Protein AF-A0A418VED4-F1 (afdb_monomer_lite)

Secondary structure (DSSP, 8-state):
---HHHHHHHHHHHHHHHHHHHHHHHHHHHHHTT-S----EEE----SS----EEE-HHHHHHHHHHHHHHHTS-SSPPHHHHHHHHHHHHHHHHHHHH-

Foldseek 3Di:
DDDPVNVVVVVVLLVVLVVLVVVLVVLVVCVVVVVDDLDWDFDWDDDPPDIPTDTDSPPNVLQSQLSNCVSVVHHSDDDPVRVVVVVVVVVVVVVVVVVD

Radius of gyration: 19.03 Å; chains: 1; bounding box: 48×32×51 Å

Organism: NCBI:txid2320857

pLDDT: mean 75.25, std 14.21, range [46.25, 92.69]

Structure (mmCIF, N/CA/C/O backbone):
data_AF-A0A418VED4-F1
#
_entry.id   AF-A0A418VED4-F1
#
loop_
_atom_site.group_PDB
_atom_site.id
_atom_site.type_symbol
_atom_site.label_atom_id
_atom_site.label_alt_id
_atom_site.label_comp_id
_atom_site.label_asym_id
_atom_site.label_entity_id
_atom_site.label_seq_id
_atom_site.pdbx_PDB_ins_code
_atom_site.Cartn_x
_atom_site.Cartn_y
_atom_site.Cartn_z
_atom_site.occupancy
_atom_site.B_iso_or_equiv
_atom_site.auth_seq_id
_atom_site.auth_comp_id
_atom_site.auth_asym_id
_atom_site.auth_atom_id
_atom_site.pdbx_PDB_model_num
ATOM 1 N N . MET A 1 1 ? 30.137 10.324 -18.399 1.00 57.34 1 MET A N 1
ATOM 2 C CA . MET A 1 1 ? 29.459 9.401 -19.340 1.00 57.34 1 MET A CA 1
ATOM 3 C C . MET A 1 1 ? 29.177 8.084 -18.620 1.00 57.34 1 MET A C 1
ATOM 5 O O . MET A 1 1 ? 30.099 7.557 -18.015 1.00 57.34 1 MET A O 1
ATOM 9 N N . LYS A 1 2 ? 27.931 7.582 -18.603 1.00 51.91 2 LYS A N 1
ATOM 10 C CA . LYS A 1 2 ? 27.601 6.275 -17.992 1.00 51.91 2 LYS A CA 1
ATOM 11 C C . LYS A 1 2 ? 27.880 5.162 -19.008 1.00 51.91 2 LYS A C 1
ATOM 13 O O . LYS A 1 2 ? 27.373 5.228 -20.124 1.00 51.91 2 LYS A O 1
ATOM 18 N N . THR A 1 3 ? 28.698 4.175 -18.648 1.00 57.66 3 THR A N 1
ATOM 19 C CA . THR A 1 3 ? 29.058 3.049 -19.526 1.00 57.66 3 THR A CA 1
ATOM 20 C C . THR A 1 3 ? 27.853 2.119 -19.747 1.00 57.66 3 THR A C 1
ATOM 22 O O . THR A 1 3 ? 27.029 1.966 -18.838 1.00 57.66 3 THR A O 1
ATOM 25 N N . PRO A 1 4 ? 27.715 1.471 -20.920 1.00 62.97 4 PRO A N 1
ATOM 26 C CA . PRO A 1 4 ? 26.534 0.671 -21.278 1.00 62.97 4 PRO A CA 1
ATOM 27 C C . PRO A 1 4 ? 26.193 -0.436 -20.263 1.00 62.97 4 PRO A C 1
ATOM 29 O O . PRO A 1 4 ? 25.016 -0.700 -20.012 1.00 62.97 4 PRO A O 1
ATOM 32 N N . HIS A 1 5 ? 27.195 -1.002 -19.585 1.00 61.09 5 HIS A N 1
ATOM 33 C CA . HIS A 1 5 ? 27.010 -2.010 -18.533 1.00 61.09 5 HIS A CA 1
ATOM 34 C C . HIS A 1 5 ? 26.314 -1.475 -17.269 1.00 61.09 5 HIS A C 1
ATOM 36 O O . HIS A 1 5 ? 25.604 -2.222 -16.604 1.00 61.09 5 HIS A O 1
ATOM 42 N N . THR A 1 6 ? 26.437 -0.178 -16.963 1.00 65.38 6 THR A N 1
ATOM 43 C CA . THR A 1 6 ? 25.739 0.460 -15.825 1.00 65.38 6 THR A CA 1
ATOM 44 C C . THR A 1 6 ? 24.301 0.867 -16.161 1.00 65.38 6 THR A C 1
ATOM 46 O O . THR A 1 6 ? 23.465 1.012 -15.271 1.00 65.38 6 THR A O 1
ATOM 49 N N . MET A 1 7 ? 23.979 1.007 -17.451 1.00 74.31 7 MET A N 1
ATOM 50 C CA . MET A 1 7 ? 22.646 1.396 -17.921 1.00 74.31 7 MET A CA 1
ATOM 51 C C . MET A 1 7 ? 21.661 0.222 -17.952 1.00 74.31 7 MET A C 1
ATOM 53 O O . MET A 1 7 ? 20.462 0.431 -17.764 1.00 74.31 7 MET A O 1
ATOM 57 N N . LEU A 1 8 ? 22.144 -1.006 -18.162 1.00 79.44 8 LEU A N 1
ATOM 58 C CA . LEU A 1 8 ? 21.305 -2.209 -18.213 1.00 79.44 8 LEU A CA 1
ATOM 59 C C . LEU A 1 8 ? 20.590 -2.494 -16.875 1.00 79.44 8 LEU A C 1
ATOM 61 O O . LEU A 1 8 ? 19.362 -2.609 -16.895 1.00 79.44 8 LEU A O 1
ATOM 65 N N . PRO A 1 9 ? 21.268 -2.514 -15.707 1.00 84.50 9 PRO A N 1
ATOM 66 C CA . PRO A 1 9 ? 20.596 -2.692 -14.418 1.00 84.50 9 PRO A CA 1
ATOM 67 C C . PRO A 1 9 ? 19.558 -1.605 -14.125 1.00 84.50 9 PRO A C 1
ATOM 69 O O . PRO A 1 9 ? 18.458 -1.908 -13.666 1.00 84.50 9 PRO A O 1
ATOM 72 N N . LEU A 1 10 ? 19.870 -0.344 -14.447 1.00 83.44 10 LEU A N 1
ATOM 73 C CA . LEU A 1 10 ? 18.958 0.787 -14.248 1.00 83.44 10 LEU A CA 1
ATOM 74 C C . LEU A 1 10 ? 17.705 0.668 -15.124 1.00 83.44 10 LEU A C 1
ATOM 76 O O . LEU A 1 10 ? 16.593 0.897 -14.648 1.00 83.44 10 LEU A O 1
ATOM 80 N N . ARG A 1 11 ? 17.863 0.251 -16.387 1.00 84.62 11 ARG A N 1
ATOM 81 C CA . ARG A 1 11 ? 16.734 -0.021 -17.290 1.00 84.62 11 ARG A CA 1
ATOM 82 C C . ARG A 1 11 ? 15.870 -1.171 -16.781 1.00 84.62 11 ARG A C 1
ATOM 84 O O . ARG A 1 11 ? 14.650 -1.045 -16.768 1.00 84.62 11 ARG A O 1
ATOM 91 N N . ILE A 1 12 ? 16.481 -2.257 -16.305 1.00 88.50 12 ILE A N 1
ATOM 92 C CA . ILE A 1 12 ? 15.752 -3.398 -15.730 1.00 88.50 12 ILE A CA 1
ATOM 93 C C . ILE A 1 12 ? 14.953 -2.964 -14.495 1.00 88.50 12 ILE A C 1
ATOM 95 O O . ILE A 1 12 ? 13.782 -3.320 -14.367 1.00 88.50 12 ILE A O 1
ATOM 99 N N . GLN A 1 13 ? 15.544 -2.166 -13.602 1.00 87.81 13 GLN A N 1
ATOM 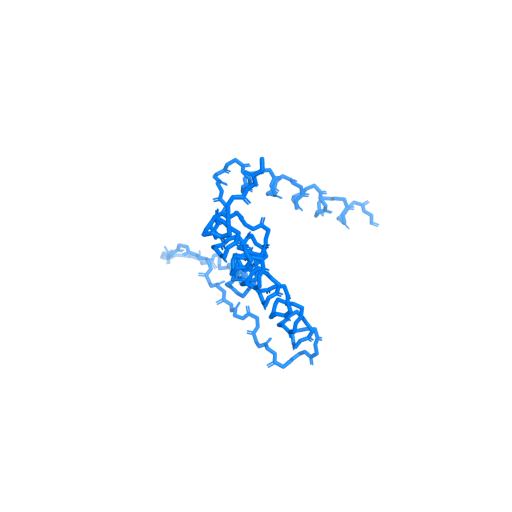100 C CA . GLN A 1 13 ? 14.840 -1.631 -12.433 1.00 87.81 13 GLN A CA 1
ATOM 101 C C . GLN A 1 13 ? 13.675 -0.716 -12.830 1.00 87.81 13 GLN A C 1
ATOM 103 O O . GLN A 1 13 ? 12.592 -0.837 -12.261 1.00 87.81 13 GLN A O 1
ATOM 108 N N . ALA A 1 14 ? 13.857 0.148 -13.831 1.00 87.31 14 ALA A N 1
ATOM 109 C CA . ALA A 1 14 ? 12.789 1.009 -14.334 1.00 87.31 14 ALA A CA 1
ATOM 110 C C . ALA A 1 14 ? 11.617 0.200 -14.919 1.00 87.31 14 ALA A C 1
ATOM 112 O O . ALA A 1 14 ? 10.459 0.495 -14.625 1.00 87.31 14 ALA A O 1
ATOM 113 N N . ILE A 1 15 ? 11.906 -0.861 -15.682 1.00 91.19 15 ILE A N 1
ATOM 114 C CA . ILE A 1 15 ? 10.886 -1.775 -16.221 1.00 91.19 15 ILE A CA 1
ATOM 115 C C . ILE A 1 15 ? 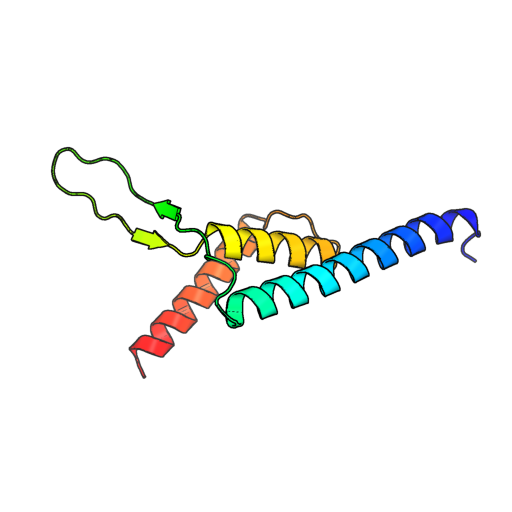10.148 -2.495 -15.087 1.00 91.19 15 ILE A C 1
ATOM 117 O O . ILE A 1 15 ? 8.920 -2.566 -15.106 1.00 91.19 15 ILE A O 1
ATOM 121 N N . LYS A 1 16 ? 10.869 -2.997 -14.075 1.00 90.19 16 LYS A N 1
ATOM 122 C CA . LYS A 1 16 ? 10.255 -3.642 -12.901 1.00 90.19 16 LYS A CA 1
ATOM 123 C C . LYS A 1 16 ? 9.311 -2.690 -12.164 1.00 90.19 16 LYS A C 1
ATOM 125 O O . LYS A 1 16 ? 8.183 -3.071 -11.874 1.00 90.19 16 LYS A O 1
ATOM 130 N N . ARG A 1 17 ? 9.738 -1.448 -11.918 1.00 90.25 17 ARG A N 1
ATOM 131 C CA . ARG A 1 17 ? 8.906 -0.418 -11.273 1.00 90.25 17 ARG A CA 1
ATOM 132 C C . ARG A 1 17 ? 7.660 -0.090 -12.086 1.00 90.25 17 ARG A C 1
ATOM 134 O O . ARG A 1 17 ? 6.581 0.012 -11.519 1.00 90.25 17 ARG A O 1
ATOM 141 N N . ARG A 1 18 ? 7.792 0.021 -13.411 1.00 91.31 18 ARG A N 1
ATOM 142 C CA . ARG A 1 18 ? 6.648 0.238 -14.305 1.00 91.31 18 ARG A CA 1
ATOM 143 C C . ARG A 1 18 ? 5.615 -0.885 -14.187 1.00 91.31 18 ARG A C 1
ATOM 145 O O . ARG A 1 18 ? 4.452 -0.587 -13.962 1.00 91.31 18 ARG A O 1
ATOM 152 N N . ARG A 1 19 ? 6.048 -2.148 -14.254 1.00 92.69 19 ARG A N 1
ATOM 153 C CA . ARG A 1 19 ? 5.152 -3.309 -14.100 1.00 92.69 19 ARG A CA 1
ATOM 154 C C . ARG A 1 19 ? 4.465 -3.352 -12.737 1.00 92.69 19 ARG A C 1
ATOM 156 O O . ARG A 1 19 ? 3.327 -3.788 -12.642 1.00 92.69 19 ARG A O 1
ATOM 163 N N . LEU A 1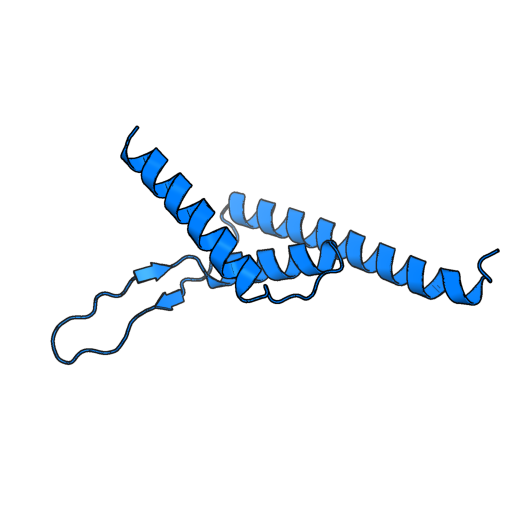 20 ? 5.160 -2.930 -11.680 1.00 90.75 20 LEU A N 1
ATOM 164 C CA . LEU A 1 20 ? 4.564 -2.836 -10.349 1.00 90.75 20 LEU A CA 1
ATOM 165 C C . LEU A 1 20 ? 3.457 -1.779 -10.304 1.00 90.75 20 LEU A C 1
ATOM 167 O O . LEU A 1 20 ? 2.411 -2.076 -9.746 1.00 90.75 20 LEU A O 1
ATOM 171 N N . ARG A 1 21 ? 3.640 -0.608 -10.931 1.00 90.50 21 ARG A N 1
ATOM 172 C CA . ARG A 1 21 ? 2.571 0.406 -11.043 1.00 90.50 21 ARG A CA 1
ATOM 173 C C . ARG A 1 21 ? 1.350 -0.127 -11.783 1.00 90.50 21 ARG A C 1
ATOM 175 O O . ARG A 1 21 ? 0.264 -0.093 -11.231 1.00 90.50 21 ARG A O 1
ATOM 182 N N . GLU A 1 22 ? 1.561 -0.708 -12.963 1.00 91.25 22 GLU A N 1
ATOM 183 C CA . GLU A 1 22 ? 0.480 -1.292 -13.774 1.00 91.25 22 GLU A CA 1
ATOM 184 C C . GLU A 1 22 ? -0.282 -2.381 -12.992 1.00 91.25 22 GLU A C 1
ATOM 186 O O . GLU A 1 22 ? -1.503 -2.474 -13.054 1.00 91.25 22 GLU A O 1
ATOM 191 N N . ARG A 1 23 ? 0.431 -3.194 -12.199 1.00 89.94 23 ARG A N 1
ATOM 192 C CA . ARG A 1 23 ? -0.187 -4.208 -11.335 1.00 89.94 23 ARG A CA 1
ATOM 193 C C . ARG A 1 23 ? -0.991 -3.600 -10.190 1.00 89.94 23 ARG A C 1
ATOM 195 O O . ARG A 1 23 ? -2.011 -4.164 -9.816 1.00 89.94 23 ARG A O 1
ATOM 202 N N . VAL A 1 24 ? -0.496 -2.525 -9.588 1.00 88.12 24 VAL A N 1
ATOM 203 C CA . VAL A 1 24 ? -1.193 -1.838 -8.501 1.00 88.12 24 VAL A CA 1
ATOM 204 C C . VAL A 1 24 ? -2.491 -1.226 -9.006 1.00 88.12 24 VAL A C 1
ATOM 206 O O . VAL A 1 24 ? -3.524 -1.499 -8.411 1.00 88.12 24 VAL A O 1
ATOM 209 N N . GLU A 1 25 ? -2.440 -0.507 -10.128 1.00 88.38 25 GLU A N 1
ATOM 210 C CA . GLU A 1 25 ? -3.618 0.074 -10.783 1.00 88.38 25 GLU A CA 1
ATOM 211 C C . GLU A 1 25 ? -4.664 -1.011 -11.082 1.00 88.38 25 GLU A C 1
ATOM 213 O O . GLU A 1 25 ? -5.799 -0.914 -10.631 1.00 88.38 25 GLU A O 1
ATOM 218 N N . ALA A 1 26 ? -4.263 -2.124 -11.709 1.00 87.25 26 ALA A N 1
ATOM 219 C CA . ALA A 1 26 ? -5.182 -3.224 -12.012 1.00 87.25 26 ALA A CA 1
ATOM 220 C C . ALA A 1 26 ? -5.810 -3.873 -10.761 1.00 87.25 26 ALA A C 1
ATOM 222 O O . ALA A 1 26 ? -6.957 -4.320 -10.793 1.00 87.25 26 ALA A O 1
ATOM 223 N N . LEU A 1 27 ? -5.060 -3.963 -9.657 1.00 84.25 27 LEU A N 1
ATOM 224 C CA . LEU A 1 27 ? -5.571 -4.500 -8.395 1.00 84.25 27 LEU A CA 1
ATOM 225 C C . LEU A 1 27 ? -6.505 -3.514 -7.686 1.00 84.25 27 LEU A C 1
ATOM 227 O O . LEU A 1 27 ? -7.460 -3.957 -7.057 1.00 84.25 27 LEU A O 1
ATOM 231 N N . GLU A 1 28 ? -6.236 -2.211 -7.768 1.00 82.69 28 GLU A N 1
ATOM 232 C CA . GLU A 1 28 ? -7.126 -1.165 -7.258 1.00 82.69 28 GLU A CA 1
ATOM 233 C C . GLU A 1 28 ? -8.438 -1.147 -8.048 1.00 82.69 28 GLU A C 1
ATOM 235 O O . GLU A 1 28 ? -9.503 -1.219 -7.435 1.00 82.69 28 GLU A O 1
ATOM 240 N N . ASP A 1 29 ? -8.367 -1.188 -9.380 1.00 83.38 29 ASP A N 1
ATOM 241 C CA . ASP A 1 29 ? -9.533 -1.262 -10.264 1.00 83.38 29 ASP A CA 1
ATOM 242 C C . ASP A 1 29 ? -10.375 -2.514 -9.978 1.00 83.38 29 ASP A C 1
ATOM 244 O O . ASP A 1 29 ? -11.579 -2.418 -9.736 1.00 83.38 29 ASP A O 1
ATOM 248 N N . GLY A 1 30 ? -9.749 -3.695 -9.912 1.00 77.38 30 GLY A N 1
ATOM 249 C CA . GLY A 1 30 ? -10.450 -4.944 -9.588 1.00 77.38 30 GLY A CA 1
ATOM 250 C C . GLY A 1 30 ? -11.085 -4.937 -8.193 1.00 77.38 30 GLY A C 1
ATOM 251 O O . GLY A 1 30 ? -12.147 -5.523 -7.973 1.00 77.38 30 GLY A O 1
ATOM 252 N N . ALA A 1 31 ? -10.471 -4.237 -7.239 1.00 73.62 31 ALA A N 1
ATOM 253 C CA . ALA A 1 31 ? -11.006 -4.106 -5.893 1.00 73.62 31 ALA A CA 1
ATOM 254 C C . ALA A 1 31 ? -12.150 -3.077 -5.807 1.00 73.62 31 ALA A C 1
ATOM 256 O O . ALA A 1 31 ? -13.081 -3.279 -5.023 1.00 73.62 31 ALA A O 1
ATOM 257 N N . MET A 1 32 ? -12.125 -2.020 -6.629 1.00 72.81 32 MET A N 1
ATOM 258 C CA . MET A 1 32 ? -13.233 -1.068 -6.795 1.00 72.81 32 MET A CA 1
ATOM 259 C C . MET A 1 32 ? -14.439 -1.700 -7.498 1.00 72.81 32 MET A C 1
ATOM 261 O O . MET A 1 32 ? -15.576 -1.407 -7.136 1.00 72.81 32 MET A O 1
ATOM 265 N N . LEU A 1 33 ? -14.201 -2.602 -8.454 1.00 74.00 33 LEU A N 1
ATOM 266 C CA . LEU A 1 33 ? -15.241 -3.357 -9.161 1.00 74.00 33 LEU A CA 1
ATOM 267 C C . LEU A 1 33 ? -15.854 -4.493 -8.316 1.00 74.00 33 LEU A C 1
ATOM 269 O O . LEU A 1 33 ? -16.789 -5.155 -8.756 1.00 74.00 33 LEU A O 1
ATOM 273 N N . GLY A 1 34 ? -15.374 -4.694 -7.083 1.00 58.97 34 GLY A N 1
ATOM 274 C CA . GLY A 1 34 ? -15.937 -5.652 -6.127 1.00 58.97 34 GLY A CA 1
ATOM 275 C C . GLY A 1 34 ? -15.526 -7.110 -6.355 1.00 58.97 34 GLY A C 1
ATOM 276 O O . GLY A 1 34 ? -16.014 -7.990 -5.648 1.00 58.97 34 GLY A O 1
ATOM 277 N N . GLU A 1 35 ? -14.614 -7.384 -7.291 1.00 56.06 35 GLU A N 1
ATOM 278 C CA . GLU A 1 35 ? -14.170 -8.748 -7.619 1.00 56.06 35 GLU A CA 1
ATOM 279 C C . GLU A 1 35 ? -13.092 -9.277 -6.657 1.00 56.06 35 GLU A C 1
ATOM 281 O O . GLU A 1 35 ? -12.843 -10.482 -6.587 1.00 56.06 35 GLU A O 1
ATOM 286 N N . VAL A 1 36 ? -12.464 -8.392 -5.874 1.00 56.19 36 VAL A N 1
ATOM 287 C CA . VAL A 1 36 ? -11.423 -8.756 -4.905 1.00 56.19 36 VAL A CA 1
ATOM 288 C C . VAL A 1 36 ? -11.948 -8.586 -3.484 1.00 56.19 36 VAL A C 1
ATOM 290 O O . VAL A 1 36 ? -12.192 -7.479 -3.010 1.00 56.19 36 VAL A O 1
ATOM 293 N N . ASN A 1 37 ? -12.089 -9.702 -2.771 1.00 57.62 37 ASN A N 1
ATOM 294 C CA . ASN A 1 37 ? -12.421 -9.700 -1.352 1.00 57.62 37 ASN A CA 1
ATOM 295 C C . ASN A 1 37 ? -11.237 -9.088 -0.575 1.00 57.62 37 ASN A C 1
ATOM 297 O O . ASN A 1 37 ? -10.136 -9.639 -0.585 1.00 57.62 37 ASN A O 1
ATOM 301 N N . TRP A 1 38 ? -11.441 -7.943 0.085 1.00 61.72 38 TRP A N 1
ATOM 302 C CA . TRP A 1 38 ? -10.370 -7.076 0.615 1.00 61.72 38 TRP A CA 1
ATOM 303 C C . TRP A 1 38 ? -9.572 -7.671 1.794 1.00 61.72 38 TRP A C 1
ATOM 305 O O . TRP A 1 38 ? -8.653 -7.033 2.313 1.00 61.72 38 TRP A O 1
ATOM 315 N N . GLY A 1 39 ? -9.877 -8.911 2.184 1.00 56.19 39 GLY A N 1
ATOM 316 C CA . GLY A 1 39 ? -9.271 -9.629 3.297 1.00 56.19 39 GLY A CA 1
ATOM 317 C C . GLY A 1 39 ? -9.587 -8.958 4.634 1.00 56.19 39 GLY A C 1
ATOM 318 O O . GLY A 1 39 ? -9.313 -7.784 4.857 1.00 56.19 39 GLY A O 1
ATOM 319 N N . GLN A 1 40 ? -10.158 -9.709 5.566 1.00 57.12 40 GLN A N 1
ATOM 320 C CA . GLN A 1 40 ? -10.476 -9.190 6.893 1.00 57.12 40 GLN A CA 1
ATOM 321 C C . GLN A 1 40 ? -9.386 -9.627 7.869 1.00 57.12 40 GLN A C 1
ATOM 323 O O . GLN A 1 40 ? -9.179 -10.819 8.083 1.00 57.12 40 GLN A O 1
ATOM 328 N N . ALA A 1 41 ? -8.672 -8.668 8.458 1.00 54.91 41 ALA A N 1
ATOM 329 C CA . ALA A 1 41 ? -7.847 -8.943 9.626 1.00 54.91 41 ALA A CA 1
ATOM 330 C C . ALA A 1 41 ? -8.728 -8.832 10.872 1.00 54.91 41 ALA A C 1
ATOM 332 O O . ALA A 1 41 ? -9.353 -7.795 11.109 1.00 54.91 41 ALA A O 1
ATOM 333 N N . ILE A 1 42 ? -8.769 -9.900 11.665 1.00 55.75 42 ILE A N 1
ATOM 334 C CA . ILE A 1 42 ? -9.388 -9.885 12.988 1.00 55.75 42 ILE A CA 1
ATOM 335 C C . ILE A 1 42 ? -8.304 -9.445 13.970 1.00 55.75 42 ILE A C 1
ATOM 337 O O . ILE A 1 42 ? -7.421 -10.223 14.321 1.00 55.75 42 ILE A O 1
ATOM 341 N N . GLU A 1 43 ? -8.346 -8.182 14.391 1.00 55.50 43 GLU A N 1
ATOM 342 C CA . GLU A 1 43 ? -7.487 -7.687 15.467 1.00 55.50 43 GLU A CA 1
ATOM 343 C C . GLU A 1 43 ? -8.243 -7.786 16.797 1.00 55.50 43 GLU A C 1
ATOM 345 O O . GLU A 1 43 ? -9.289 -7.159 16.987 1.00 55.50 43 GLU A O 1
ATOM 350 N N . GLY A 1 44 ? -7.713 -8.585 17.722 1.00 56.16 44 GLY A N 1
ATOM 351 C CA . GLY A 1 44 ? -8.214 -8.702 19.087 1.00 56.16 44 GLY A CA 1
ATOM 352 C C . GLY A 1 44 ? -7.239 -9.468 19.979 1.00 56.16 44 GLY A C 1
ATOM 353 O O . GLY A 1 44 ? -6.517 -10.348 19.516 1.00 56.16 44 GLY A O 1
ATOM 354 N N . THR A 1 45 ? -7.221 -9.138 21.266 1.00 54.84 45 THR A N 1
ATOM 355 C CA . THR A 1 45 ? -6.668 -9.995 22.318 1.00 54.84 45 THR A CA 1
ATOM 356 C C . THR A 1 45 ? -7.797 -10.855 22.885 1.00 54.84 45 THR A C 1
ATOM 358 O O . THR A 1 45 ? -8.898 -10.359 23.125 1.00 54.84 45 THR A O 1
ATOM 361 N N . LEU A 1 46 ? -7.544 -12.155 23.063 1.00 52.38 46 LEU A N 1
ATOM 362 C CA . LEU A 1 46 ? -8.480 -13.090 23.698 1.00 52.38 46 LEU A CA 1
ATOM 363 C C . LEU A 1 46 ? -8.841 -12.592 25.113 1.00 52.38 46 LEU A C 1
ATOM 365 O O . LEU A 1 46 ? -7.925 -12.344 25.897 1.00 52.38 46 LEU A O 1
ATOM 369 N N . PRO A 1 47 ? -10.127 -12.481 25.484 1.00 58.50 47 PRO A N 1
ATOM 370 C CA . PRO A 1 47 ? -10.520 -12.192 26.861 1.00 58.50 47 PRO A CA 1
ATOM 371 C C . PRO A 1 47 ? -11.324 -13.352 27.455 1.00 58.50 47 PRO A C 1
ATOM 373 O O . PRO A 1 47 ? -12.089 -14.000 26.746 1.00 58.50 47 PRO A O 1
ATOM 376 N N . SER A 1 48 ? -11.260 -13.580 28.771 1.00 54.22 48 SER A N 1
ATOM 377 C CA . SER A 1 48 ? -12.247 -14.480 29.390 1.00 54.22 48 SER A CA 1
ATOM 378 C C . SER A 1 48 ? -13.644 -13.846 29.497 1.00 54.22 48 SER A C 1
ATOM 380 O O . SER A 1 48 ? -14.598 -14.565 29.772 1.00 54.22 48 SER A O 1
ATOM 382 N N . THR A 1 49 ? -13.806 -12.528 29.265 1.00 58.25 49 THR A N 1
ATOM 383 C CA . THR A 1 49 ? -15.073 -11.837 29.594 1.00 58.25 49 THR A CA 1
ATOM 384 C C . THR A 1 49 ? -15.660 -10.835 28.593 1.00 58.25 49 THR A C 1
ATOM 386 O O . THR A 1 49 ? -16.798 -10.444 28.826 1.00 58.25 49 THR A O 1
ATOM 389 N N . LYS A 1 50 ? -14.998 -10.431 27.492 1.00 54.88 50 LYS A N 1
ATOM 390 C CA . LYS A 1 50 ? -15.621 -9.732 26.327 1.00 54.88 50 LYS A CA 1
ATOM 391 C C . LYS A 1 50 ? -14.580 -9.300 25.299 1.00 54.88 50 LYS A C 1
ATOM 393 O O . LYS A 1 50 ? -13.635 -8.598 25.640 1.00 54.88 50 LYS A O 1
ATOM 398 N N . SER A 1 51 ? -14.774 -9.670 24.040 1.00 48.41 51 SER A N 1
ATOM 399 C CA . SER A 1 51 ? -13.854 -9.373 22.942 1.00 48.41 51 SER A CA 1
ATOM 400 C C . SER A 1 51 ? -14.301 -8.160 22.132 1.00 48.41 51 SER A C 1
ATOM 402 O O . SER A 1 51 ? -15.240 -8.240 21.341 1.00 48.41 51 SER A O 1
ATOM 404 N N . THR A 1 52 ? -13.597 -7.039 22.280 1.00 49.72 52 THR A N 1
ATOM 405 C CA . THR A 1 52 ? -13.615 -5.938 21.309 1.00 49.72 52 THR A CA 1
ATOM 406 C C . THR A 1 52 ? -12.805 -6.347 20.078 1.00 49.72 52 THR A C 1
ATOM 408 O O . THR A 1 52 ? -11.691 -5.880 19.863 1.00 49.72 52 THR A O 1
ATOM 411 N N . TYR A 1 53 ? -13.351 -7.251 19.264 1.00 46.25 53 TYR A N 1
ATOM 412 C CA . TYR A 1 53 ? -12.808 -7.491 17.930 1.00 46.25 53 TYR A CA 1
ATOM 413 C C . TYR A 1 53 ? -13.072 -6.258 17.065 1.00 46.25 53 TYR A C 1
ATOM 415 O O . TYR A 1 53 ? -14.198 -5.760 17.010 1.00 46.25 53 TYR A O 1
ATOM 423 N N . ARG A 1 54 ? -12.043 -5.761 16.375 1.00 51.47 54 ARG A N 1
ATOM 424 C CA . ARG A 1 54 ? -12.225 -4.815 15.268 1.00 51.47 54 ARG A CA 1
ATOM 425 C C . ARG A 1 54 ? -11.954 -5.568 13.975 1.00 51.47 54 ARG A C 1
ATOM 427 O O . ARG A 1 54 ? -10.851 -6.072 13.778 1.00 51.47 54 ARG A O 1
ATOM 434 N N . ILE A 1 55 ? -12.965 -5.660 13.114 1.00 46.97 55 ILE A N 1
ATOM 435 C CA . ILE A 1 55 ? -12.773 -6.112 11.734 1.00 46.97 55 ILE A CA 1
ATOM 436 C C . ILE A 1 55 ? -12.051 -4.979 11.022 1.00 46.97 55 ILE A C 1
ATOM 438 O O . ILE A 1 55 ? -12.542 -3.849 11.010 1.00 46.97 55 ILE A O 1
ATOM 442 N N . VAL A 1 56 ? -10.871 -5.255 10.476 1.00 52.44 56 VAL A N 1
ATOM 443 C CA . VAL A 1 56 ? -10.124 -4.242 9.739 1.00 52.44 56 VAL A CA 1
ATOM 444 C C . VAL A 1 56 ? -9.763 -4.737 8.346 1.00 52.44 56 VAL A C 1
ATOM 446 O O . VAL A 1 56 ? -9.170 -5.804 8.201 1.00 52.44 56 VAL A O 1
ATOM 449 N N . ASP A 1 57 ? -10.030 -3.909 7.333 1.00 56.75 57 ASP A N 1
ATOM 450 C CA . ASP A 1 57 ? -9.663 -4.102 5.913 1.00 56.75 57 ASP A CA 1
ATOM 451 C C . ASP A 1 57 ? -8.141 -4.009 5.654 1.00 56.75 57 ASP A C 1
ATOM 453 O O . ASP A 1 57 ? -7.667 -3.417 4.679 1.00 56.75 57 ASP A O 1
ATOM 457 N N . LYS A 1 58 ? -7.319 -4.473 6.591 1.00 69.88 58 LYS A N 1
ATOM 458 C CA . LYS A 1 58 ? -5.882 -4.201 6.622 1.00 69.88 58 LYS A CA 1
ATOM 459 C C . LYS A 1 58 ? -5.018 -5.011 5.650 1.00 69.88 58 LYS A C 1
ATOM 461 O O . LYS A 1 58 ? -4.064 -4.403 5.163 1.00 69.88 58 LYS A O 1
ATOM 466 N N . PRO A 1 59 ? -5.253 -6.305 5.359 1.00 74.88 59 PRO A N 1
ATOM 467 C CA . PRO A 1 59 ? -4.253 -7.130 4.685 1.00 74.88 59 PRO A CA 1
ATOM 468 C C . PRO A 1 59 ? -4.086 -6.763 3.208 1.00 74.88 59 PRO A C 1
ATOM 470 O O . P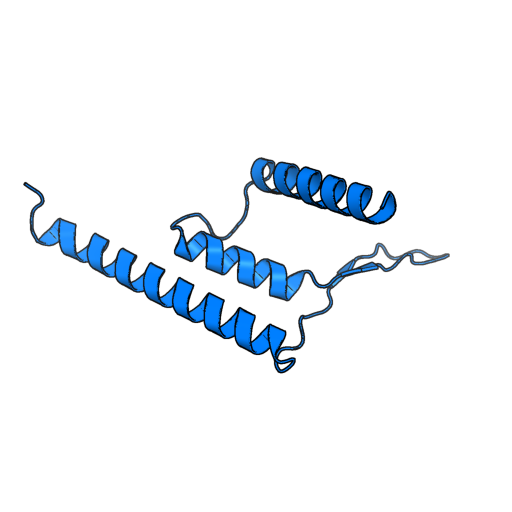RO A 1 59 ? -2.962 -6.498 2.786 1.00 74.88 59 PRO A O 1
ATOM 473 N N . PHE A 1 60 ? -5.170 -6.643 2.434 1.00 77.88 60 PHE A N 1
ATOM 474 C CA . PHE A 1 60 ? -5.057 -6.253 1.025 1.00 77.88 60 PHE A CA 1
ATOM 475 C C . PHE A 1 60 ? -4.574 -4.806 0.873 1.00 77.88 60 PHE A C 1
ATOM 477 O O . PHE A 1 60 ? -3.668 -4.533 0.091 1.00 77.88 60 PHE A O 1
ATOM 484 N N . LYS A 1 61 ? -5.074 -3.880 1.705 1.00 79.44 61 LYS A N 1
ATOM 485 C CA . LYS A 1 61 ? -4.587 -2.489 1.721 1.00 79.44 61 LYS A CA 1
ATOM 486 C C . LYS A 1 61 ? -3.103 -2.405 2.106 1.00 79.44 61 LYS A C 1
ATOM 488 O O . LYS A 1 61 ? -2.390 -1.547 1.596 1.00 79.44 61 LYS A O 1
ATOM 493 N N . ALA A 1 62 ? -2.615 -3.262 3.007 1.00 81.12 62 ALA A N 1
ATOM 494 C CA . ALA A 1 62 ? -1.193 -3.341 3.350 1.00 81.12 62 ALA A CA 1
ATOM 495 C C . ALA A 1 62 ? -0.356 -3.892 2.195 1.00 81.12 62 ALA A C 1
ATOM 497 O O . ALA A 1 62 ? 0.702 -3.338 1.904 1.00 81.12 62 ALA A O 1
ATOM 498 N N . TYR A 1 63 ? -0.856 -4.921 1.513 1.00 84.38 63 TYR A N 1
ATOM 499 C CA . TYR A 1 63 ? -0.225 -5.472 0.321 1.00 84.38 63 TYR A CA 1
ATOM 500 C C . TYR A 1 63 ? -0.120 -4.434 -0.806 1.00 84.38 63 TYR A C 1
ATOM 502 O O . TYR A 1 63 ? 0.973 -4.205 -1.323 1.00 84.38 63 TYR A O 1
ATOM 510 N N . LEU A 1 64 ? -1.213 -3.730 -1.122 1.00 87.19 64 LEU A N 1
ATOM 511 C CA . LEU A 1 64 ? -1.213 -2.637 -2.100 1.00 87.19 64 LEU A CA 1
ATOM 512 C C . LEU A 1 64 ? -0.209 -1.540 -1.734 1.00 87.19 64 LEU A C 1
ATOM 514 O O . LEU A 1 64 ? 0.561 -1.103 -2.586 1.00 87.19 64 LEU A O 1
ATOM 518 N N . ARG A 1 65 ? -0.146 -1.139 -0.457 1.00 86.56 65 ARG A N 1
ATOM 519 C CA . ARG A 1 65 ? 0.863 -0.175 0.016 1.00 86.56 65 ARG A CA 1
ATOM 520 C C . ARG A 1 65 ? 2.290 -0.675 -0.205 1.00 86.56 65 ARG A C 1
ATOM 522 O O . ARG A 1 65 ? 3.135 0.102 -0.643 1.00 86.56 65 ARG A O 1
ATOM 529 N N . GLY A 1 66 ? 2.560 -1.951 0.063 1.00 89.19 66 GLY A N 1
ATOM 530 C CA . GLY A 1 66 ? 3.869 -2.555 -0.193 1.00 89.19 66 GLY A CA 1
ATOM 531 C C . GLY A 1 66 ? 4.250 -2.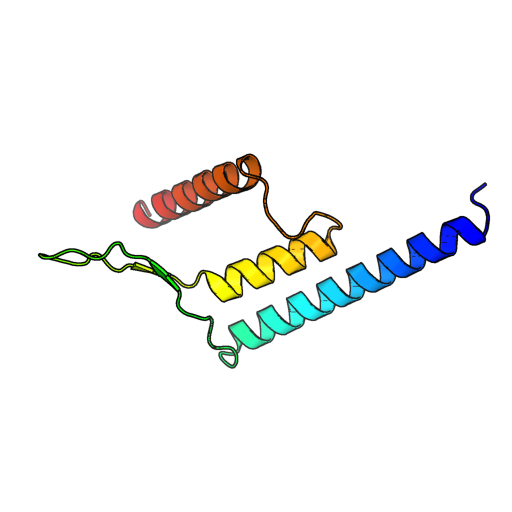498 -1.673 1.00 89.19 66 GLY A C 1
ATOM 532 O O . GLY A 1 66 ? 5.354 -2.070 -2.018 1.00 89.19 66 GLY A O 1
ATOM 533 N N . LEU A 1 67 ? 3.309 -2.829 -2.560 1.00 89.75 67 LEU A N 1
ATOM 534 C CA . LEU A 1 67 ? 3.515 -2.740 -4.006 1.00 89.75 67 LEU A CA 1
ATOM 535 C C . LEU A 1 67 ? 3.748 -1.298 -4.485 1.00 89.75 67 LEU A C 1
ATOM 537 O O . LEU A 1 67 ? 4.673 -1.068 -5.267 1.00 89.75 67 LEU A O 1
ATOM 541 N N . HIS A 1 68 ? 2.975 -0.329 -3.985 1.00 89.62 68 HIS A N 1
ATOM 542 C CA . HIS A 1 68 ? 3.169 1.103 -4.258 1.00 89.62 68 HIS A CA 1
ATOM 543 C C . HIS A 1 68 ? 4.576 1.561 -3.865 1.00 89.62 68 HIS A C 1
ATOM 545 O O . HIS A 1 68 ? 5.274 2.210 -4.645 1.00 89.62 68 HIS A O 1
ATOM 551 N N . ARG A 1 69 ? 5.050 1.171 -2.678 1.00 91.38 69 ARG A N 1
ATOM 552 C CA . ARG A 1 69 ? 6.402 1.512 -2.213 1.00 91.38 69 ARG A CA 1
ATOM 553 C C . ARG A 1 69 ? 7.479 0.912 -3.110 1.00 91.38 69 ARG A C 1
ATOM 555 O O . ARG A 1 69 ? 8.377 1.632 -3.548 1.00 91.38 69 ARG A O 1
ATOM 562 N N . LEU A 1 70 ? 7.354 -0.365 -3.467 1.00 91.31 70 LEU A N 1
ATOM 563 C CA . LEU A 1 70 ? 8.282 -1.019 -4.394 1.00 91.31 70 LEU A CA 1
ATOM 564 C C . LEU A 1 70 ? 8.283 -0.349 -5.778 1.00 91.31 70 LEU A C 1
ATOM 566 O O . LEU A 1 70 ? 9.343 -0.195 -6.392 1.00 91.31 70 LEU A O 1
ATOM 570 N N . ALA A 1 71 ? 7.123 0.106 -6.258 1.00 89.75 71 ALA A N 1
ATOM 571 C CA . ALA A 1 71 ? 6.995 0.855 -7.504 1.00 89.75 71 ALA A CA 1
ATOM 572 C C . ALA A 1 71 ? 7.721 2.215 -7.461 1.00 89.75 71 ALA A C 1
ATOM 574 O O . ALA A 1 71 ? 8.334 2.622 -8.453 1.00 89.75 71 ALA A O 1
ATOM 575 N N . LEU A 1 72 ? 7.731 2.877 -6.300 1.00 88.12 72 LEU A N 1
ATOM 576 C CA . LEU A 1 72 ? 8.515 4.092 -6.037 1.00 88.12 72 LEU A CA 1
ATOM 577 C C . LEU A 1 72 ? 10.014 3.809 -5.826 1.00 88.12 72 LEU A C 1
ATOM 579 O O . LEU A 1 72 ? 10.826 4.732 -5.799 1.00 88.12 72 LEU A O 1
ATOM 583 N N . GLY A 1 73 ? 10.408 2.538 -5.729 1.00 87.44 73 GLY A N 1
ATOM 584 C CA . GLY A 1 73 ? 11.778 2.137 -5.420 1.00 87.44 73 GLY A CA 1
ATOM 585 C C . GLY A 1 73 ? 12.128 2.227 -3.937 1.00 87.44 73 GLY A C 1
ATOM 586 O O . GLY A 1 73 ? 13.311 2.265 -3.607 1.00 87.44 73 GLY A O 1
ATOM 587 N N . LEU A 1 74 ? 11.118 2.268 -3.071 1.00 89.50 74 LEU A N 1
ATOM 588 C CA . LEU A 1 74 ? 11.246 2.211 -1.620 1.00 89.50 74 LEU A CA 1
ATOM 589 C C . LEU A 1 74 ? 11.162 0.754 -1.129 1.00 89.50 74 LEU A C 1
ATOM 591 O O . LEU A 1 74 ? 10.657 -0.111 -1.851 1.00 89.50 74 LEU A O 1
ATOM 595 N N . PRO A 1 75 ? 11.627 0.460 0.099 1.00 89.00 75 PRO A N 1
ATOM 596 C CA . PRO A 1 75 ? 11.394 -0.831 0.738 1.00 89.00 75 PRO A CA 1
ATOM 597 C C . PRO A 1 75 ? 9.898 -1.125 0.882 1.00 89.00 75 PRO A C 1
ATOM 599 O O . PRO A 1 75 ? 9.110 -0.221 1.158 1.00 89.00 75 PRO A O 1
ATOM 602 N N . GLU A 1 76 ? 9.518 -2.397 0.753 1.00 86.44 76 GLU A N 1
ATOM 603 C CA . GLU A 1 76 ? 8.121 -2.849 0.849 1.00 86.44 76 GLU A CA 1
ATOM 604 C C . GLU A 1 76 ? 7.462 -2.447 2.177 1.00 86.44 76 GLU A C 1
ATOM 606 O O . GLU A 1 76 ? 6.307 -2.028 2.206 1.00 86.44 76 GLU A O 1
ATOM 611 N N . GLN A 1 77 ? 8.209 -2.517 3.280 1.00 85.25 77 GLN A N 1
ATOM 612 C CA . GLN A 1 77 ? 7.714 -2.140 4.599 1.00 85.25 77 GLN A CA 1
ATOM 613 C C . GLN A 1 77 ? 7.906 -0.640 4.862 1.00 85.25 77 GLN A C 1
ATOM 615 O O . GLN A 1 77 ? 8.949 -0.050 4.559 1.00 85.25 77 GLN A O 1
ATOM 620 N N . GLU A 1 78 ? 6.880 -0.020 5.446 1.00 83.50 78 GLU A N 1
ATOM 621 C CA . GLU A 1 78 ? 6.979 1.319 6.031 1.00 83.50 78 GLU A CA 1
ATOM 622 C C . GLU A 1 78 ? 7.911 1.285 7.241 1.00 83.50 78 GLU A C 1
ATOM 624 O O .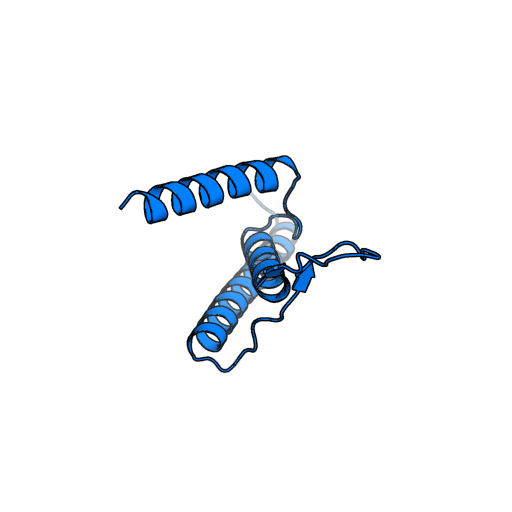 GLU A 1 78 ? 7.820 0.389 8.088 1.00 83.50 78 GLU A O 1
ATOM 629 N N . THR A 1 79 ? 8.761 2.302 7.352 1.00 87.81 79 THR A N 1
ATOM 630 C CA . THR A 1 79 ? 9.479 2.574 8.596 1.00 87.81 79 THR A CA 1
ATOM 631 C C . THR A 1 79 ? 8.494 2.962 9.701 1.00 87.81 79 THR A C 1
ATOM 633 O O . THR A 1 79 ? 7.383 3.431 9.441 1.00 87.81 79 THR A O 1
ATOM 636 N N . GLU A 1 80 ? 8.901 2.798 10.960 1.00 83.00 80 GLU A N 1
ATOM 637 C CA . GLU A 1 80 ? 8.054 3.134 12.112 1.00 83.00 80 GLU A CA 1
ATOM 638 C C . GLU A 1 80 ? 7.606 4.610 12.087 1.00 83.00 80 GLU A C 1
ATOM 640 O O . GLU A 1 80 ? 6.453 4.925 12.379 1.00 83.00 80 GLU A O 1
ATOM 645 N N . LEU A 1 81 ? 8.491 5.515 11.651 1.00 85.69 81 LEU A N 1
ATOM 646 C CA . LEU A 1 81 ? 8.216 6.951 11.528 1.00 85.69 81 LEU A CA 1
ATOM 647 C C . LEU A 1 81 ? 7.190 7.270 10.431 1.00 85.69 81 LEU A C 1
ATOM 649 O O . LEU A 1 81 ? 6.281 8.078 10.648 1.00 85.69 81 LEU A O 1
ATOM 653 N N . GLU A 1 82 ? 7.303 6.625 9.267 1.00 83.44 82 GLU A N 1
ATOM 654 C CA . GLU A 1 82 ? 6.323 6.752 8.178 1.00 83.44 82 GLU A CA 1
ATOM 655 C C . GLU A 1 82 ? 4.952 6.238 8.632 1.00 83.44 82 GLU A C 1
ATOM 657 O O . GLU A 1 82 ? 3.933 6.907 8.435 1.00 83.44 82 GLU A O 1
ATOM 662 N N . ARG A 1 83 ? 4.932 5.097 9.333 1.00 83.62 83 ARG A N 1
ATOM 663 C CA . ARG A 1 83 ? 3.709 4.504 9.880 1.00 83.62 83 ARG A CA 1
ATOM 664 C C . ARG A 1 83 ? 3.028 5.444 10.871 1.00 83.62 83 ARG A C 1
ATOM 666 O O . ARG A 1 83 ? 1.821 5.668 10.769 1.00 83.62 83 ARG A O 1
ATOM 673 N N . GLN A 1 84 ? 3.778 6.009 11.817 1.00 82.81 84 GLN A N 1
ATOM 674 C CA . GLN A 1 84 ? 3.243 6.950 12.806 1.00 82.81 84 GLN A CA 1
ATOM 675 C C . GLN A 1 84 ? 2.698 8.222 12.151 1.00 82.81 84 GLN A C 1
ATOM 677 O O . GLN A 1 84 ? 1.610 8.677 12.507 1.00 82.81 84 GLN A O 1
ATOM 682 N N . SER A 1 85 ? 3.418 8.768 11.169 1.00 85.62 85 SER A N 1
ATOM 683 C CA . SER A 1 85 ? 2.978 9.943 10.407 1.00 85.62 85 SER A CA 1
ATOM 684 C C . SER A 1 85 ? 1.656 9.677 9.689 1.00 85.62 85 SER A C 1
ATOM 686 O O . SER A 1 85 ? 0.705 10.441 9.845 1.00 85.62 85 SER A O 1
ATOM 688 N N . ARG A 1 86 ? 1.538 8.534 9.004 1.00 84.19 86 ARG A N 1
ATOM 689 C CA . ARG A 1 86 ? 0.291 8.108 8.358 1.00 84.19 86 ARG A CA 1
ATOM 690 C C . ARG A 1 86 ? -0.846 7.940 9.363 1.00 84.19 86 ARG A C 1
ATOM 692 O O . ARG A 1 86 ? -1.955 8.396 9.111 1.00 84.19 86 ARG A O 1
ATOM 699 N N . HIS A 1 87 ? -0.590 7.310 10.510 1.00 82.38 87 HIS A N 1
ATOM 700 C CA . HIS A 1 87 ? -1.606 7.148 11.553 1.00 82.38 87 HIS A CA 1
ATOM 701 C C . HIS A 1 87 ? -2.136 8.490 12.059 1.00 82.38 87 HIS A C 1
ATOM 703 O O . HIS A 1 87 ? -3.340 8.607 12.284 1.00 82.38 87 HIS A O 1
ATOM 709 N N . LYS A 1 88 ? -1.270 9.499 12.206 1.00 85.44 88 LYS A N 1
ATOM 710 C CA . LYS A 1 88 ? -1.691 10.855 12.577 1.00 85.44 88 LYS A CA 1
ATOM 711 C C . LYS A 1 88 ? -2.590 11.471 11.506 1.00 85.44 88 LYS A C 1
ATOM 713 O O . LYS A 1 88 ? -3.658 11.955 11.859 1.00 85.44 88 LYS A O 1
ATOM 718 N N . VAL A 1 89 ? -2.200 11.392 10.231 1.00 85.25 89 VAL A N 1
ATOM 719 C CA . VAL A 1 89 ? -2.994 11.920 9.103 1.00 85.25 89 VAL A CA 1
ATOM 720 C C . VAL A 1 89 ? -4.366 11.250 9.035 1.00 85.25 89 VAL A C 1
ATOM 722 O O . VAL A 1 89 ? -5.376 11.938 9.107 1.00 85.25 89 VAL A O 1
ATOM 725 N N . VAL A 1 90 ? -4.414 9.916 9.033 1.00 82.38 90 VAL A N 1
ATOM 726 C CA . VAL A 1 90 ? -5.678 9.158 8.993 1.00 82.38 90 VAL A CA 1
ATOM 727 C C . VAL A 1 90 ? -6.559 9.478 10.205 1.00 82.38 90 VAL A C 1
ATOM 729 O O . VAL A 1 90 ? -7.772 9.616 10.079 1.00 82.38 90 VAL A O 1
ATOM 732 N N . SER A 1 91 ? -5.965 9.628 11.394 1.00 78.44 91 SER A N 1
ATOM 733 C CA . SER A 1 91 ? -6.719 10.004 12.598 1.00 78.44 91 SER A CA 1
ATOM 734 C C . SER A 1 91 ? -7.269 11.430 12.514 1.00 78.44 91 SER A C 1
ATOM 736 O O . SER A 1 91 ? -8.358 11.688 13.020 1.00 78.44 91 SER A O 1
ATOM 738 N N . GLN A 1 92 ? -6.531 12.352 11.893 1.00 83.25 92 GLN A N 1
ATOM 739 C CA . GLN A 1 92 ? -6.965 13.730 11.667 1.00 83.25 92 GLN A CA 1
ATOM 740 C C . GLN A 1 92 ? -8.117 13.782 10.655 1.00 83.25 92 GLN A C 1
ATOM 742 O O . GLN A 1 92 ? -9.130 14.417 10.927 1.00 83.25 92 GLN A O 1
ATOM 747 N N . GLU A 1 93 ? -7.997 13.079 9.527 1.00 80.31 93 GLU A N 1
ATOM 748 C CA . GLU A 1 93 ? -9.053 12.963 8.512 1.00 80.31 93 GLU A CA 1
ATOM 749 C C . GLU A 1 93 ? -10.330 12.370 9.108 1.00 80.31 93 GLU A C 1
ATOM 751 O O . GLU A 1 93 ? -11.414 12.919 8.923 1.00 80.31 93 GLU A O 1
ATOM 756 N N . PHE A 1 94 ? -10.198 11.304 9.901 1.00 76.19 94 PHE A N 1
ATOM 757 C CA . PHE A 1 94 ? -11.330 10.684 10.582 1.00 76.19 94 PHE A CA 1
ATOM 758 C C . PHE A 1 94 ? -12.006 11.638 11.574 1.00 76.19 94 PHE A C 1
ATOM 760 O O . PHE A 1 94 ? -13.230 11.713 11.620 1.00 76.19 94 PHE A O 1
ATOM 767 N N . ARG A 1 95 ? -11.226 12.410 12.346 1.00 76.44 95 ARG A N 1
ATOM 768 C CA . ARG A 1 95 ? -11.775 13.450 13.233 1.00 76.44 95 ARG A CA 1
ATOM 769 C C . ARG A 1 95 ? -12.520 14.527 12.450 1.00 76.44 95 ARG A C 1
ATOM 771 O O . ARG A 1 95 ? -13.610 14.900 12.858 1.00 76.44 95 ARG A O 1
ATOM 778 N N . ASN A 1 96 ? -11.962 14.994 11.336 1.00 82.38 96 ASN A N 1
ATOM 779 C CA . ASN A 1 96 ? -12.607 16.001 10.495 1.00 82.38 96 ASN A CA 1
ATOM 780 C C . ASN A 1 96 ? -13.911 15.475 9.876 1.00 82.38 96 ASN A C 1
ATOM 782 O O . ASN A 1 96 ? -14.883 16.213 9.802 1.00 82.38 96 ASN A O 1
ATOM 786 N N . MET A 1 97 ? -13.956 14.199 9.480 1.00 76.19 97 MET A N 1
ATOM 787 C CA . MET A 1 97 ? -15.167 13.557 8.956 1.00 76.19 97 MET A CA 1
ATOM 788 C C . MET A 1 97 ? -16.274 13.419 10.010 1.00 76.19 97 MET A C 1
ATOM 790 O O . MET A 1 97 ? -17.440 13.406 9.653 1.00 76.19 97 MET A O 1
ATOM 794 N N . LEU A 1 98 ? -15.922 13.290 11.293 1.00 74.62 98 LEU A N 1
ATOM 795 C CA . LEU A 1 98 ? -16.889 13.195 12.394 1.00 74.62 98 LEU A CA 1
ATOM 796 C C . LEU A 1 98 ? -17.399 14.555 12.893 1.00 74.62 98 LEU A C 1
ATOM 798 O O . LEU A 1 98 ? -18.385 14.597 13.624 1.00 74.62 98 LEU A O 1
ATOM 802 N N . LEU A 1 99 ? -16.680 15.637 12.585 1.00 72.25 99 LEU A N 1
ATOM 803 C CA . LEU A 1 99 ? -17.016 17.003 12.998 1.00 72.25 99 LEU A CA 1
ATOM 804 C C . LEU A 1 99 ? -17.780 17.789 11.919 1.00 72.25 99 LEU A C 1
ATOM 806 O O . LEU A 1 99 ? -18.297 18.861 12.228 1.00 72.25 99 LEU A O 1
ATOM 810 N N . ASN A 1 100 ? -17.829 17.263 10.693 1.00 54.31 100 ASN A N 1
ATOM 811 C CA . ASN A 1 100 ? -18.664 17.743 9.590 1.00 54.31 100 ASN A CA 1
ATOM 812 C C . ASN A 1 100 ? -19.945 16.911 9.498 1.00 54.31 100 ASN A C 1
ATOM 814 O O . ASN A 1 100 ? -20.969 17.487 9.073 1.00 54.31 100 ASN A O 1
#

Sequence (100 aa):
MKTPHTMLPLRIQAIKRRRLRERVEALEDGAMLGEVNWGQAIEGTLPSTKSTYRIVDKPFKAYLRGLHRLALGLPEQETELERQSRHKVVSQEFRNMLLN